Protein AF-A0AAW2XG82-F1 (afdb_monomer)

Organism: NCBI:txid2727402

Radius of gyration: 20.06 Å; Cα contacts (8 Å, |Δi|>4): 72; chains: 1; bounding box: 55×36×64 Å

Foldseek 3Di:
DDDPDPPPPPPPPPPVVVVLVVVLVVLVVVCVVVVQDLVSLLVNLVCCVPPVVNLVSSLVSLVSSCVSPVPDPVSVVSNVVSLVVVCVVVVDDPPPPPPD

Secondary structure (DSSP, 8-state):
---------------HHHHHHHHHHHHHHHHHH-TT-HHHHHHHHHHIIIII--HHHHHHHHHHHHHH-TT-HHHHHHHHHHHHHHHHHH-S--------

pLDDT: mean 78.71, std 17.4, range [35.59, 96.62]

Sequence (100 aa):
MQYFVSPVSVELEPDVYEDYHRTDLLYQMNLSQDPNNPLLLCNYAQFLHLVARDYDRAEECFKRAVQVLPLDAEPLCLYANFLWTVRRITGEPRTGSCSP

Mean predicted aligned error: 11.23 Å

InterPro domains:
  IPR011990 Tetratricopeptide-like helical domain superfamily [G3DSA:1.25.40.10] (5-89)
  IPR011990 Tetratricopeptide-like helical domain superfamily [SSF48452] (21-88)

Nearest PDB structures (foldseek):
  4buj-assembly2_F  TM=6.739E-01  e=1.492E-01  Saccharomyces cerevisiae S288C
  3zgq-assembly1_A  TM=6.970E-01  e=2.103E-01  Homo sapiens
  5gap-assembly1_J  TM=7.570E-01  e=7.408E-01  Saccharomyces cerevisiae
  8ro1-assembly1_I  TM=7.710E-01  e=2.076E+00  Caenorhabditis elegans
  4e85-assembly1_A  TM=7.104E-01  e=2.763E+00  Kluyveromyces lactis NRRL Y-1140

Solvent-accessible surface area (backbone atoms only — not comparable to full-atom values): 5929 Å² total; per-residue (Å²): 139,82,85,86,70,75,81,78,76,75,76,71,66,81,51,72,64,60,60,47,53,54,50,52,51,51,50,54,53,51,37,72,76,45,74,74,40,41,66,59,27,42,53,47,17,48,46,24,47,76,73,70,62,36,56,68,64,17,51,52,26,32,53,51,17,31,69,67,43,71,84,45,66,61,48,50,51,53,42,53,50,48,54,53,50,50,37,66,74,66,73,49,82,79,77,72,79,78,72,131

Structure (mmCIF, N/CA/C/O backbone):
data_AF-A0AAW2XG82-F1
#
_entry.id   AF-A0AAW2XG82-F1
#
loop_
_atom_site.group_PDB
_atom_site.id
_atom_site.type_symbol
_atom_site.label_atom_id
_atom_site.label_alt_id
_atom_site.label_comp_id
_atom_site.label_asym_id
_atom_site.label_entity_id
_atom_site.label_seq_id
_atom_site.pdbx_PDB_ins_code
_atom_site.Cartn_x
_atom_site.Cartn_y
_atom_site.Cartn_z
_atom_site.occupancy
_atom_site.B_iso_or_equiv
_atom_site.auth_seq_id
_atom_site.auth_comp_id
_atom_site.auth_asym_id
_atom_site.auth_atom_id
_atom_site.pdbx_PDB_model_num
ATOM 1 N N . MET A 1 1 ? 30.798 -21.812 -48.602 1.00 50.16 1 MET A N 1
ATOM 2 C CA . MET A 1 1 ? 30.617 -20.523 -47.906 1.00 50.16 1 MET A CA 1
ATOM 3 C C . MET A 1 1 ? 29.952 -20.809 -46.567 1.00 50.16 1 MET A C 1
ATOM 5 O O . MET A 1 1 ? 28.746 -21.006 -46.536 1.00 50.16 1 MET A O 1
ATOM 9 N N . GLN A 1 2 ? 30.734 -20.992 -45.503 1.00 52.41 2 GLN A N 1
ATOM 10 C CA . GLN A 1 2 ? 30.209 -21.267 -44.161 1.00 52.41 2 GLN A CA 1
ATOM 11 C C . GLN A 1 2 ? 30.144 -19.933 -43.415 1.00 52.41 2 GLN A C 1
ATOM 13 O O . GLN A 1 2 ? 31.168 -19.273 -43.255 1.00 52.41 2 GLN A O 1
ATOM 18 N N . TYR A 1 3 ? 28.941 -19.504 -43.038 1.00 47.97 3 TYR A N 1
ATOM 19 C CA . TYR A 1 3 ? 28.738 -18.304 -42.234 1.00 47.97 3 TYR A CA 1
ATOM 20 C C . TYR A 1 3 ? 29.157 -18.604 -40.793 1.00 47.97 3 TYR A C 1
ATOM 22 O O . TYR A 1 3 ? 28.430 -19.262 -40.056 1.00 47.97 3 TYR A O 1
ATOM 30 N N . PHE A 1 4 ? 30.338 -18.132 -40.397 1.00 49.12 4 PHE A N 1
ATOM 31 C CA . PHE A 1 4 ? 30.720 -18.020 -38.992 1.00 49.12 4 PHE A CA 1
ATOM 32 C C . PHE A 1 4 ? 30.093 -16.738 -38.447 1.00 49.12 4 PHE A C 1
ATOM 34 O O . PHE A 1 4 ? 30.706 -15.673 -38.454 1.00 49.12 4 PHE A O 1
ATOM 41 N N . VAL A 1 5 ? 28.832 -16.825 -38.037 1.00 59.00 5 VAL A N 1
ATOM 42 C CA . VAL A 1 5 ? 28.244 -15.792 -37.186 1.00 59.00 5 VAL A CA 1
ATOM 43 C C . VAL A 1 5 ? 28.493 -16.260 -35.761 1.00 59.00 5 VAL A C 1
ATOM 45 O O . VAL A 1 5 ? 27.978 -17.307 -35.369 1.00 59.00 5 VAL A O 1
ATOM 48 N N . SER A 1 6 ? 29.334 -15.542 -35.010 1.00 60.75 6 SER A N 1
ATOM 49 C CA . SER A 1 6 ? 29.421 -15.757 -33.564 1.00 60.75 6 SER A CA 1
ATOM 50 C C . SER A 1 6 ? 28.008 -15.679 -32.990 1.00 60.75 6 SER A C 1
ATOM 52 O O . SER A 1 6 ? 27.283 -14.744 -33.350 1.00 60.75 6 SER A O 1
ATOM 54 N N . PRO A 1 7 ? 27.593 -16.613 -32.118 1.00 57.78 7 PRO A N 1
ATOM 55 C CA . PRO A 1 7 ? 26.375 -16.407 -31.364 1.00 57.78 7 PRO A CA 1
ATOM 56 C C . PRO A 1 7 ? 26.568 -15.114 -30.571 1.00 57.78 7 PRO A C 1
ATOM 58 O O . PRO A 1 7 ? 27.469 -15.011 -29.741 1.00 57.78 7 PRO A O 1
ATOM 61 N N . VAL A 1 8 ? 25.768 -14.096 -30.887 1.00 57.50 8 VAL A N 1
ATOM 62 C CA . VAL A 1 8 ? 25.565 -12.974 -29.978 1.00 57.50 8 VAL A CA 1
ATOM 63 C C . VAL A 1 8 ? 24.882 -13.584 -28.764 1.00 57.50 8 VAL A C 1
ATOM 65 O O . VAL A 1 8 ? 23.695 -13.903 -28.801 1.00 57.50 8 VAL A O 1
ATOM 68 N N . SER A 1 9 ? 25.655 -13.823 -27.710 1.00 50.31 9 SER A N 1
ATOM 69 C CA . SER A 1 9 ? 25.094 -13.975 -26.379 1.00 50.31 9 SER A CA 1
ATOM 70 C C . SER A 1 9 ? 24.532 -12.606 -26.026 1.00 50.31 9 SER A C 1
ATOM 72 O O . SER A 1 9 ? 25.283 -11.681 -25.733 1.00 50.31 9 SER A O 1
ATOM 74 N N . VAL A 1 10 ? 23.216 -12.443 -26.152 1.00 59.34 10 VAL A N 1
ATOM 75 C CA . VAL A 1 10 ? 22.543 -11.349 -25.459 1.00 59.34 10 VAL A CA 1
ATOM 76 C C . VAL A 1 10 ? 22.625 -11.730 -23.989 1.00 59.34 10 VAL A C 1
ATOM 78 O O . VAL A 1 10 ? 21.863 -12.571 -23.518 1.00 59.34 10 VAL A O 1
ATOM 81 N N . GLU A 1 11 ? 23.607 -11.175 -23.287 1.00 50.47 11 GLU A N 1
ATOM 82 C CA . GLU A 1 11 ? 23.522 -11.025 -21.843 1.00 50.47 11 GLU A CA 1
ATOM 83 C C . GLU A 1 11 ? 22.331 -10.097 -21.603 1.00 50.47 11 GLU A C 1
ATOM 85 O O . GLU A 1 11 ? 22.437 -8.874 -21.669 1.00 50.47 11 GLU A O 1
ATOM 90 N N . LEU A 1 12 ? 21.146 -10.701 -21.472 1.00 56.56 12 LEU A N 1
ATOM 91 C CA . LEU A 1 12 ? 20.006 -10.037 -20.871 1.00 56.56 12 LEU A CA 1
ATOM 92 C C . LEU A 1 12 ? 20.466 -9.739 -19.447 1.00 56.56 12 LEU A C 1
ATOM 94 O O . LEU A 1 12 ? 20.472 -10.630 -18.598 1.00 56.56 12 LEU A O 1
ATOM 98 N N . GLU A 1 13 ? 20.957 -8.519 -19.228 1.00 56.88 13 GLU A N 1
ATOM 99 C CA . GLU A 1 13 ? 21.051 -7.944 -17.892 1.00 56.88 13 GLU A CA 1
ATOM 100 C C . GLU A 1 13 ? 19.721 -8.277 -17.213 1.00 56.88 13 GLU A C 1
ATOM 102 O O . GLU A 1 13 ? 18.693 -8.008 -17.838 1.00 56.88 13 GLU A O 1
ATOM 107 N N . PRO A 1 14 ? 19.703 -8.936 -16.040 1.00 54.94 14 PRO A N 1
ATOM 108 C CA . PRO A 1 14 ? 18.456 -9.329 -15.402 1.00 54.94 14 PRO A CA 1
ATOM 109 C C . PRO A 1 14 ? 17.587 -8.085 -15.313 1.00 54.94 14 PRO A C 1
ATOM 111 O O . PRO A 1 14 ? 17.907 -7.129 -14.600 1.00 54.94 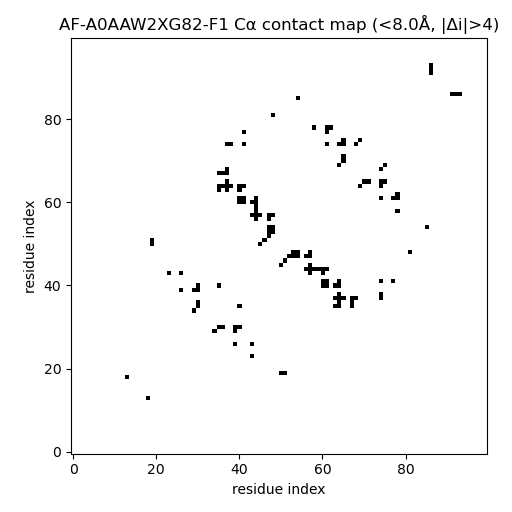14 PRO A O 1
ATOM 114 N N . ASP A 1 15 ? 16.549 -8.056 -16.147 1.00 58.41 15 ASP A N 1
ATOM 115 C CA . ASP A 1 15 ? 15.706 -6.889 -16.273 1.00 58.41 15 ASP A CA 1
ATOM 116 C C . ASP A 1 15 ? 15.152 -6.636 -14.872 1.00 58.41 15 ASP A C 1
ATOM 118 O O . ASP A 1 15 ? 14.737 -7.575 -14.194 1.00 58.41 15 ASP A O 1
ATOM 122 N N . VAL A 1 16 ? 15.123 -5.380 -14.422 1.00 61.72 16 VAL A N 1
ATOM 123 C CA . VAL A 1 16 ? 14.613 -4.927 -13.103 1.00 61.72 16 VAL A CA 1
ATOM 124 C C . VAL A 1 16 ? 13.273 -5.596 -12.699 1.00 61.72 16 VAL A C 1
ATOM 126 O O . VAL A 1 16 ? 12.897 -5.649 -11.528 1.00 61.72 16 VAL A O 1
ATOM 129 N N . TYR A 1 17 ? 12.559 -6.138 -13.684 1.00 67.06 17 TYR A N 1
ATOM 130 C CA . TYR A 1 17 ? 11.384 -6.987 -13.581 1.00 67.06 17 TYR A CA 1
ATOM 131 C C . TYR A 1 17 ? 11.567 -8.297 -12.781 1.00 67.06 17 TYR A C 1
ATOM 133 O O . TYR A 1 17 ? 10.667 -8.666 -12.026 1.00 67.06 17 TYR A O 1
ATOM 141 N N . GLU A 1 18 ? 12.705 -8.988 -12.890 1.00 75.75 18 GLU A N 1
ATOM 142 C CA . GLU A 1 18 ? 12.939 -10.258 -12.184 1.00 75.75 18 GLU A CA 1
ATOM 143 C C . GLU A 1 18 ? 13.164 -10.033 -10.678 1.00 75.75 18 GLU A C 1
ATOM 145 O O . GLU A 1 18 ? 12.588 -10.733 -9.837 1.00 75.75 18 GLU A O 1
ATOM 150 N N . ASP A 1 19 ? 13.884 -8.965 -10.321 1.00 80.56 19 ASP A N 1
ATOM 151 C CA . ASP A 1 19 ? 14.028 -8.520 -8.930 1.00 80.56 19 ASP A CA 1
ATOM 152 C C . ASP A 1 19 ? 12.700 -8.016 -8.343 1.00 80.56 19 ASP A C 1
ATOM 154 O O . ASP A 1 19 ? 12.402 -8.260 -7.166 1.00 80.56 19 ASP A O 1
ATOM 158 N N . TYR A 1 20 ? 11.858 -7.368 -9.160 1.00 85.75 20 TYR A N 1
ATOM 159 C CA . TYR A 1 20 ? 10.497 -6.983 -8.778 1.00 85.75 20 TYR A CA 1
ATOM 160 C C . TYR A 1 20 ? 9.649 -8.209 -8.409 1.00 85.75 20 TYR A C 1
ATOM 162 O O . TYR A 1 20 ? 9.068 -8.240 -7.321 1.00 85.75 20 TYR A O 1
ATOM 170 N N . HIS A 1 21 ? 9.606 -9.237 -9.262 1.00 88.50 21 HIS A N 1
ATOM 171 C CA . HIS A 1 21 ? 8.828 -10.455 -8.997 1.00 88.50 21 HIS A CA 1
ATOM 172 C C . HIS A 1 21 ? 9.297 -11.178 -7.745 1.00 88.50 21 HIS A C 1
ATOM 174 O O . HIS A 1 21 ? 8.480 -11.590 -6.918 1.00 88.50 21 HIS A O 1
ATOM 180 N N . ARG A 1 22 ? 10.615 -11.292 -7.570 1.00 90.44 22 ARG A N 1
ATOM 181 C CA . ARG A 1 22 ? 11.193 -11.891 -6.368 1.00 90.44 22 ARG A CA 1
ATOM 182 C C . ARG A 1 22 ? 10.782 -11.129 -5.112 1.00 90.44 22 ARG A C 1
ATOM 184 O O . ARG A 1 22 ? 10.413 -11.748 -4.114 1.00 90.44 22 ARG A O 1
ATOM 191 N N . THR A 1 23 ? 10.826 -9.801 -5.165 1.00 92.50 23 THR A N 1
ATOM 192 C CA . THR A 1 23 ? 10.455 -8.938 -4.039 1.00 92.50 23 THR A CA 1
ATOM 193 C C . THR A 1 23 ? 8.962 -9.038 -3.720 1.00 92.50 23 THR A C 1
ATOM 195 O O . THR A 1 23 ? 8.603 -9.193 -2.553 1.00 92.50 23 THR A O 1
ATOM 198 N N . ASP A 1 24 ? 8.089 -9.034 -4.734 1.00 93.75 24 ASP A N 1
ATOM 199 C CA . ASP A 1 24 ? 6.640 -9.203 -4.554 1.00 93.75 24 ASP A CA 1
ATOM 200 C C . ASP A 1 24 ? 6.310 -10.532 -3.859 1.00 93.75 24 ASP A C 1
ATOM 202 O O . ASP A 1 24 ? 5.588 -10.551 -2.860 1.00 93.75 24 ASP A O 1
ATOM 206 N N . LEU A 1 25 ? 6.917 -11.633 -4.316 1.00 94.94 25 LEU A N 1
ATOM 207 C CA . LEU A 1 25 ? 6.738 -12.959 -3.718 1.00 94.94 25 LEU A CA 1
ATOM 208 C C . LEU A 1 25 ? 7.198 -13.012 -2.257 1.00 94.94 25 LEU A C 1
ATOM 210 O O . LEU A 1 25 ? 6.522 -13.615 -1.422 1.00 94.94 25 LEU A O 1
ATOM 214 N N . LEU A 1 26 ? 8.322 -12.370 -1.925 1.00 95.62 26 LEU A N 1
ATOM 215 C CA . LEU A 1 26 ? 8.811 -12.309 -0.547 1.00 95.62 26 LEU A CA 1
ATOM 216 C C . LEU A 1 26 ? 7.823 -11.580 0.364 1.00 95.62 26 LEU A C 1
ATOM 218 O O . LEU A 1 26 ? 7.519 -12.081 1.448 1.00 95.62 26 LEU A O 1
ATOM 222 N N . TYR A 1 27 ? 7.289 -10.433 -0.060 1.00 96.00 27 TYR A N 1
ATOM 223 C CA . TYR A 1 27 ? 6.283 -9.717 0.728 1.00 96.00 27 TYR A CA 1
ATOM 224 C C . TYR A 1 27 ? 5.014 -10.546 0.923 1.00 96.00 27 TYR A C 1
ATOM 226 O O . TYR A 1 27 ? 4.543 -10.666 2.055 1.00 96.00 27 TYR A O 1
ATOM 234 N N . GLN A 1 28 ? 4.502 -11.177 -0.137 1.00 95.19 28 GLN A N 1
ATOM 235 C CA . GLN A 1 28 ? 3.331 -12.053 -0.041 1.00 95.19 28 GLN A CA 1
ATOM 236 C C . GLN A 1 28 ? 3.566 -13.233 0.909 1.00 95.19 28 GLN A C 1
ATOM 238 O O . GLN A 1 28 ? 2.708 -13.539 1.738 1.00 95.19 28 GLN A O 1
ATOM 243 N N . MET A 1 29 ? 4.736 -13.875 0.838 1.00 96.62 29 MET A N 1
ATOM 244 C CA . MET A 1 29 ? 5.083 -14.978 1.732 1.00 96.62 29 MET A CA 1
ATOM 245 C C . MET A 1 29 ? 5.126 -14.515 3.190 1.00 96.62 29 MET A C 1
ATOM 247 O O . MET A 1 29 ? 4.535 -15.166 4.048 1.00 96.62 29 MET A O 1
ATOM 251 N N . ASN A 1 30 ? 5.761 -13.380 3.486 1.00 95.31 30 ASN A N 1
ATOM 252 C CA . ASN A 1 30 ? 5.805 -12.859 4.854 1.00 95.31 30 ASN A CA 1
ATOM 253 C C . ASN A 1 30 ? 4.404 -12.465 5.355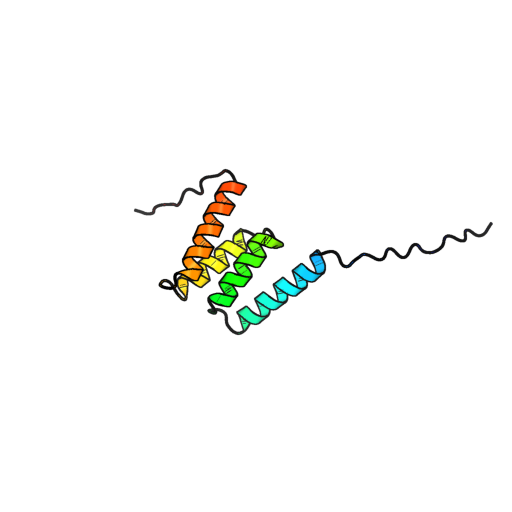 1.00 95.31 30 ASN A C 1
ATOM 255 O O . ASN A 1 30 ? 4.053 -12.789 6.487 1.00 95.31 30 ASN A O 1
ATOM 259 N N . LEU A 1 31 ? 3.568 -11.863 4.502 1.00 94.31 31 LEU A N 1
ATOM 260 C CA . LEU A 1 31 ? 2.178 -11.537 4.838 1.00 94.31 31 LEU A CA 1
ATOM 261 C C . LEU A 1 31 ? 1.316 -12.789 5.034 1.00 94.31 31 LEU A C 1
ATOM 263 O O . LEU A 1 31 ? 0.348 -12.749 5.782 1.00 94.31 31 LEU A O 1
ATOM 267 N N . SER A 1 32 ? 1.655 -13.920 4.411 1.00 94.62 32 SER A N 1
ATOM 268 C CA . SER A 1 32 ? 0.967 -15.188 4.692 1.00 94.62 32 SER A CA 1
ATOM 269 C C . SER A 1 32 ? 1.246 -15.709 6.106 1.00 94.62 32 SER A C 1
ATOM 271 O O . SER A 1 32 ? 0.394 -16.380 6.685 1.00 94.62 32 SER A O 1
ATOM 273 N N . GLN A 1 33 ? 2.425 -15.401 6.658 1.00 95.69 33 GLN A N 1
ATOM 274 C CA . GLN A 1 33 ? 2.822 -15.801 8.010 1.00 95.69 33 GLN A CA 1
ATOM 275 C C . GLN A 1 33 ? 2.303 -14.822 9.067 1.00 95.69 33 GLN A C 1
ATOM 277 O O . GLN A 1 33 ? 1.848 -15.250 10.124 1.00 95.69 33 GLN A O 1
ATOM 282 N N . ASP A 1 34 ? 2.348 -13.521 8.774 1.00 92.56 34 ASP A N 1
ATOM 283 C CA . ASP A 1 34 ? 1.857 -12.459 9.653 1.00 92.56 34 ASP A CA 1
ATOM 284 C C . ASP A 1 34 ? 1.002 -11.446 8.862 1.00 92.56 34 ASP A C 1
ATOM 286 O O . ASP A 1 34 ? 1.485 -10.387 8.442 1.00 92.56 34 ASP A O 1
ATOM 290 N N . PRO A 1 35 ? -0.284 -11.770 8.615 1.00 91.00 35 PRO A N 1
ATOM 291 C CA . PRO A 1 35 ? -1.149 -10.990 7.725 1.00 91.00 35 PRO A CA 1
ATOM 292 C C . PRO A 1 35 ? -1.552 -9.630 8.287 1.00 91.00 35 PRO A C 1
ATOM 294 O O . PRO A 1 35 ? -2.030 -8.777 7.539 1.00 91.00 35 PRO A O 1
ATOM 297 N N . ASN A 1 36 ? -1.377 -9.429 9.592 1.00 90.00 36 ASN A N 1
ATOM 298 C CA . ASN A 1 36 ? -1.763 -8.211 10.289 1.00 90.00 36 ASN A CA 1
ATOM 299 C C . ASN A 1 36 ? -0.538 -7.428 10.761 1.00 90.00 36 ASN A C 1
ATOM 301 O O . ASN A 1 36 ? -0.657 -6.618 11.670 1.00 90.00 36 ASN A O 1
ATOM 305 N N . ASN A 1 37 ? 0.636 -7.645 10.168 1.00 90.75 37 ASN A N 1
ATOM 306 C CA . ASN A 1 37 ? 1.810 -6.855 10.497 1.00 90.75 37 ASN A CA 1
ATOM 307 C C . ASN A 1 37 ? 1.725 -5.466 9.833 1.00 90.75 37 ASN A C 1
ATOM 309 O O . ASN A 1 37 ? 1.862 -5.364 8.609 1.00 90.75 37 ASN A O 1
ATOM 313 N N . PRO A 1 38 ? 1.526 -4.380 10.599 1.00 89.88 38 PRO A N 1
ATOM 314 C CA . PRO A 1 38 ? 1.297 -3.050 10.038 1.00 89.88 38 PRO A CA 1
ATOM 315 C C . PRO A 1 38 ? 2.540 -2.520 9.317 1.00 89.88 38 PRO A C 1
ATOM 317 O O . PRO A 1 38 ? 2.419 -1.907 8.259 1.00 89.88 38 PRO A O 1
ATOM 320 N N . LEU A 1 39 ? 3.736 -2.824 9.829 1.00 90.94 39 LEU A N 1
ATOM 321 C CA . LEU A 1 39 ? 5.000 -2.439 9.204 1.00 90.94 39 LEU A CA 1
ATOM 322 C C . LEU A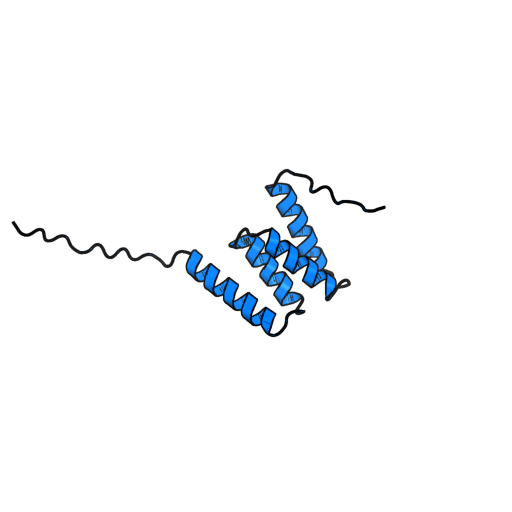 1 39 ? 5.193 -3.154 7.861 1.00 90.94 39 LEU A C 1
ATOM 324 O O . LEU A 1 39 ? 5.566 -2.528 6.869 1.00 90.94 39 LEU A O 1
ATOM 328 N N . LEU A 1 40 ? 4.904 -4.457 7.807 1.00 93.75 40 LEU A N 1
ATOM 329 C CA . LEU A 1 40 ? 5.014 -5.234 6.573 1.00 93.75 40 LEU A CA 1
ATOM 330 C C . LEU A 1 40 ? 4.016 -4.757 5.512 1.00 93.75 40 LEU A C 1
ATOM 332 O O . LEU A 1 40 ? 4.397 -4.591 4.354 1.00 93.75 40 LEU A O 1
ATOM 336 N N . LEU A 1 41 ? 2.771 -4.484 5.914 1.00 94.69 41 LEU A N 1
ATOM 337 C CA . LEU A 1 41 ? 1.732 -3.931 5.044 1.00 94.69 41 LEU A CA 1
ATOM 338 C C . LEU A 1 41 ? 2.131 -2.554 4.493 1.00 94.69 41 LEU A C 1
ATOM 340 O O . LEU A 1 41 ? 2.038 -2.332 3.287 1.00 94.69 41 LEU A O 1
ATOM 344 N N . CYS A 1 42 ? 2.633 -1.651 5.341 1.00 93.44 42 CYS A N 1
ATOM 345 C CA . CYS A 1 42 ? 3.105 -0.326 4.927 1.00 93.44 42 CYS A CA 1
ATOM 346 C C . CYS A 1 42 ? 4.299 -0.399 3.968 1.00 93.44 42 CYS A C 1
ATOM 348 O O . CYS A 1 42 ? 4.334 0.318 2.966 1.00 93.44 42 CYS A O 1
ATOM 350 N N . ASN A 1 43 ? 5.275 -1.262 4.251 1.00 94.00 43 ASN A N 1
ATOM 351 C CA . ASN A 1 43 ? 6.450 -1.433 3.396 1.00 94.00 43 ASN A CA 1
ATOM 352 C C . ASN A 1 43 ? 6.070 -2.025 2.040 1.00 94.00 43 ASN A C 1
ATOM 354 O O . ASN A 1 43 ? 6.535 -1.555 1.001 1.00 94.00 43 ASN A O 1
ATOM 358 N N . TYR A 1 44 ? 5.177 -3.012 2.039 1.00 95.75 44 TYR A N 1
ATOM 359 C CA . TYR A 1 44 ? 4.698 -3.609 0.806 1.00 95.75 44 TYR A CA 1
ATOM 360 C C . TYR A 1 44 ? 3.889 -2.616 -0.037 1.00 95.75 44 TYR A C 1
ATOM 362 O O . TYR A 1 44 ? 4.112 -2.498 -1.241 1.00 95.75 44 TYR A O 1
ATOM 370 N N . ALA A 1 45 ? 3.023 -1.821 0.596 1.00 94.62 45 ALA A N 1
ATOM 371 C CA . ALA A 1 45 ? 2.271 -0.765 -0.074 1.00 94.62 45 ALA A CA 1
ATOM 372 C C . ALA A 1 45 ? 3.187 0.277 -0.741 1.00 94.62 45 ALA A C 1
ATOM 374 O O . ALA A 1 45 ? 2.942 0.695 -1.874 1.00 94.62 45 ALA A O 1
ATOM 375 N N . GLN A 1 46 ? 4.274 0.672 -0.070 1.00 93.69 46 GLN A N 1
ATOM 376 C CA . GLN A 1 46 ? 5.270 1.585 -0.637 1.00 93.69 46 GLN A CA 1
ATOM 377 C C . GLN A 1 46 ? 5.999 0.975 -1.836 1.00 93.69 46 GLN A C 1
ATOM 379 O O . GLN A 1 46 ? 6.166 1.653 -2.850 1.00 93.69 46 GLN A O 1
ATOM 384 N N . PHE A 1 47 ? 6.398 -0.296 -1.754 1.00 94.00 47 PHE A N 1
ATOM 385 C CA . PHE A 1 47 ? 7.001 -1.014 -2.877 1.00 94.00 47 PHE A CA 1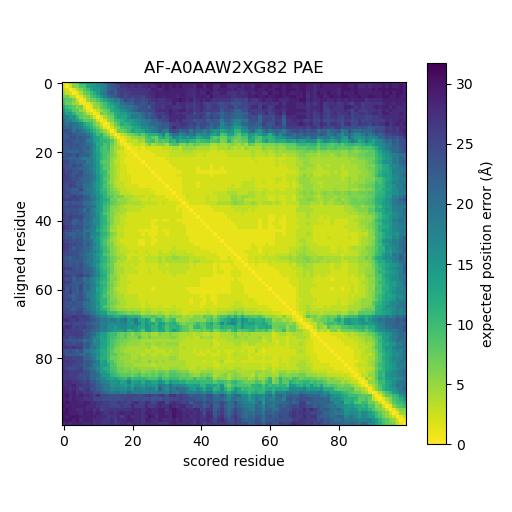
ATOM 386 C C . PHE A 1 47 ? 6.058 -1.058 -4.088 1.00 94.00 47 PHE A C 1
ATOM 388 O O . PHE A 1 47 ? 6.455 -0.703 -5.201 1.00 94.00 47 PHE A O 1
ATOM 395 N N . LEU A 1 48 ? 4.788 -1.403 -3.863 1.00 93.31 48 LEU A N 1
ATOM 396 C CA . LEU A 1 48 ? 3.767 -1.431 -4.908 1.00 93.31 48 LEU A CA 1
ATOM 397 C C . LEU A 1 48 ? 3.557 -0.042 -5.533 1.00 93.31 48 LEU A C 1
ATOM 399 O O . LEU A 1 48 ? 3.476 0.085 -6.752 1.00 93.31 48 LEU A O 1
ATOM 403 N N . HIS A 1 49 ? 3.560 1.019 -4.725 1.00 90.19 49 HIS A N 1
ATOM 404 C CA . HIS A 1 49 ? 3.394 2.396 -5.193 1.00 90.19 49 HIS A CA 1
ATOM 405 C C . HIS A 1 49 ? 4.603 2.941 -5.982 1.00 90.19 49 HIS A C 1
ATOM 407 O O . HIS A 1 49 ? 4.439 3.587 -7.027 1.00 90.19 49 HIS A O 1
ATOM 413 N N . LEU A 1 50 ? 5.817 2.742 -5.462 1.00 88.19 50 LEU A N 1
ATOM 414 C CA . LEU A 1 50 ? 7.040 3.365 -5.980 1.00 88.19 50 LEU A CA 1
ATOM 415 C C . LEU A 1 50 ? 7.669 2.558 -7.115 1.00 88.19 50 LEU A C 1
ATOM 417 O O . LEU A 1 50 ? 8.136 3.156 -8.085 1.00 88.19 50 LEU A O 1
ATOM 421 N N . VAL A 1 51 ? 7.665 1.229 -6.990 1.00 88.88 51 VAL A N 1
ATOM 422 C CA . VAL A 1 51 ? 8.357 0.310 -7.902 1.00 88.88 51 VAL A CA 1
ATOM 423 C C . VAL A 1 51 ? 7.364 -0.331 -8.864 1.00 88.88 51 VAL A C 1
ATOM 425 O O . VAL A 1 51 ? 7.495 -0.158 -10.072 1.00 88.88 51 VAL A O 1
ATOM 428 N N . ALA A 1 52 ? 6.336 -1.008 -8.341 1.00 86.75 52 ALA A N 1
ATOM 429 C CA . ALA A 1 52 ? 5.391 -1.770 -9.166 1.00 86.75 52 ALA A CA 1
ATOM 430 C C . ALA A 1 52 ? 4.402 -0.895 -9.951 1.00 86.75 52 ALA A C 1
ATOM 432 O O . ALA A 1 52 ? 3.812 -1.353 -10.924 1.00 86.75 52 ALA A O 1
ATOM 433 N N . ARG A 1 53 ? 4.194 0.349 -9.492 1.00 86.44 53 ARG A N 1
ATOM 434 C CA . ARG A 1 53 ? 3.129 1.259 -9.952 1.00 86.44 53 ARG A CA 1
ATOM 435 C C . ARG A 1 53 ? 1.725 0.645 -9.870 1.00 86.44 53 ARG A C 1
ATOM 437 O O . ARG A 1 53 ? 0.830 1.042 -10.609 1.00 86.44 53 ARG A O 1
ATOM 444 N N . ASP A 1 54 ? 1.525 -0.277 -8.931 1.00 90.00 54 ASP A N 1
ATOM 445 C CA . ASP A 1 54 ? 0.244 -0.924 -8.658 1.00 90.00 54 ASP A CA 1
ATOM 446 C C . ASP A 1 54 ? -0.454 -0.197 -7.503 1.00 90.00 54 ASP A C 1
ATOM 448 O O . ASP A 1 54 ? -0.219 -0.456 -6.319 1.00 90.00 54 ASP A O 1
ATOM 452 N N . TYR A 1 55 ? -1.261 0.801 -7.860 1.00 88.69 55 TYR A N 1
ATOM 453 C CA . TYR A 1 55 ? -1.910 1.671 -6.884 1.00 88.69 55 TYR A CA 1
ATOM 454 C C . TYR A 1 55 ? -3.074 0.984 -6.163 1.00 88.69 55 TYR A C 1
ATOM 456 O O . TYR A 1 55 ? -3.293 1.263 -4.986 1.00 88.69 55 TYR A O 1
ATOM 464 N N . ASP A 1 56 ? -3.788 0.072 -6.822 1.00 90.56 56 ASP A N 1
ATOM 465 C CA . ASP A 1 56 ? -4.948 -0.598 -6.230 1.00 90.56 56 ASP A CA 1
ATOM 466 C C . ASP A 1 56 ? -4.515 -1.544 -5.099 1.00 90.56 56 ASP A C 1
ATOM 468 O O . ASP A 1 56 ? -5.051 -1.474 -3.986 1.00 90.56 56 ASP A O 1
ATOM 472 N N . ARG A 1 57 ? -3.474 -2.361 -5.326 1.00 92.81 57 ARG A N 1
ATOM 473 C CA . ARG A 1 57 ? -2.920 -3.233 -4.274 1.00 92.81 57 ARG A CA 1
ATOM 474 C C . ARG A 1 57 ? -2.235 -2.434 -3.169 1.00 92.81 57 ARG A C 1
ATOM 476 O O . ARG A 1 57 ? -2.333 -2.807 -1.998 1.00 92.81 57 ARG A O 1
ATOM 483 N N . ALA A 1 58 ? -1.565 -1.330 -3.511 1.00 93.44 58 ALA A N 1
ATOM 484 C CA . ALA A 1 58 ? -0.971 -0.439 -2.514 1.00 93.44 58 ALA A CA 1
ATOM 485 C C . ALA A 1 58 ? -2.041 0.158 -1.583 1.00 93.44 58 ALA A C 1
ATOM 487 O O . ALA A 1 58 ? -1.859 0.180 -0.363 1.00 93.44 58 ALA A O 1
ATOM 488 N N . GLU A 1 59 ? -3.178 0.592 -2.136 1.00 92.19 59 GLU A N 1
ATOM 489 C CA . GLU A 1 59 ? -4.296 1.129 -1.358 1.00 92.19 59 GLU A CA 1
ATOM 490 C C . GLU A 1 59 ? -4.888 0.074 -0.412 1.00 92.19 59 GLU A C 1
ATOM 492 O O . GLU A 1 59 ? -5.157 0.380 0.752 1.00 92.19 59 GLU A O 1
ATOM 497 N N . GLU A 1 60 ? -5.058 -1.171 -0.870 1.00 93.44 60 GLU A N 1
ATOM 498 C CA . GLU A 1 60 ? -5.529 -2.268 -0.014 1.00 93.44 60 GLU A CA 1
ATOM 499 C C . GLU A 1 60 ? -4.585 -2.498 1.176 1.00 93.44 60 GLU A C 1
ATOM 501 O O . GLU A 1 60 ? -5.034 -2.581 2.324 1.00 93.44 60 GLU A O 1
ATOM 506 N N . CYS A 1 61 ? -3.275 -2.536 0.922 1.00 94.12 61 CYS A N 1
ATOM 507 C CA . CYS A 1 61 ? -2.271 -2.746 1.960 1.00 94.12 61 CYS A CA 1
ATOM 508 C C . CYS A 1 61 ? -2.281 -1.614 3.000 1.00 94.12 61 CYS A C 1
ATOM 510 O O . CYS A 1 61 ? -2.304 -1.891 4.201 1.00 94.12 61 CYS A O 1
ATOM 512 N N . PHE A 1 62 ? -2.353 -0.349 2.569 1.00 92.75 62 PHE A N 1
ATOM 513 C CA . PHE A 1 62 ? -2.459 0.785 3.494 1.00 92.75 62 PHE A CA 1
ATOM 514 C C . PHE A 1 62 ? -3.758 0.770 4.306 1.00 92.75 62 PHE A C 1
ATOM 516 O O . PHE A 1 62 ? -3.727 1.017 5.513 1.00 92.75 62 PHE A O 1
ATOM 523 N N . LYS A 1 63 ? -4.900 0.437 3.689 1.00 91.38 63 LYS A N 1
ATOM 524 C CA . LYS A 1 63 ? -6.177 0.305 4.411 1.00 91.38 63 LYS A CA 1
ATOM 525 C C . LYS A 1 63 ? -6.098 -0.764 5.495 1.00 91.38 63 LYS A C 1
ATOM 527 O O . LYS A 1 63 ? -6.546 -0.520 6.613 1.00 91.38 63 LYS A O 1
ATOM 532 N N . ARG A 1 64 ? -5.505 -1.921 5.187 1.00 92.56 64 ARG A N 1
ATOM 533 C CA . ARG A 1 64 ? -5.305 -3.002 6.165 1.00 92.56 64 ARG A CA 1
ATOM 534 C C . ARG A 1 64 ? -4.363 -2.561 7.286 1.00 92.56 64 ARG A C 1
ATOM 536 O O . ARG A 1 64 ? -4.693 -2.772 8.446 1.00 92.56 64 ARG A O 1
ATOM 543 N N . ALA A 1 65 ? -3.265 -1.868 6.975 1.00 90.62 65 ALA A N 1
ATOM 544 C CA . ALA A 1 65 ? -2.337 -1.359 7.989 1.00 90.62 65 ALA A CA 1
ATOM 545 C C . ALA A 1 65 ? -3.024 -0.402 8.983 1.00 90.62 65 ALA A C 1
ATOM 547 O O . ALA A 1 65 ? -2.867 -0.547 10.195 1.00 90.62 65 ALA A O 1
ATOM 548 N N . VAL A 1 66 ? -3.849 0.523 8.476 1.00 89.31 66 VAL A N 1
ATOM 549 C CA . VAL A 1 66 ? -4.635 1.455 9.303 1.00 89.31 66 VAL A CA 1
ATOM 550 C C . VAL A 1 66 ? -5.707 0.727 10.123 1.00 89.31 66 VAL A C 1
ATOM 552 O O . VAL A 1 66 ? -6.001 1.139 11.238 1.00 89.31 66 VAL A O 1
ATOM 555 N N . GLN A 1 67 ? -6.290 -0.363 9.619 1.00 88.81 67 GLN A N 1
ATOM 556 C CA . GLN A 1 67 ? -7.258 -1.159 10.387 1.00 88.81 67 GLN A CA 1
ATOM 557 C C . GLN A 1 67 ? -6.614 -1.917 11.555 1.00 88.81 67 GLN A C 1
ATOM 559 O O . GLN A 1 67 ? -7.254 -2.070 12.593 1.00 88.81 67 GLN A O 1
ATOM 564 N N . VAL A 1 68 ? -5.371 -2.384 11.401 1.00 86.44 68 VAL A N 1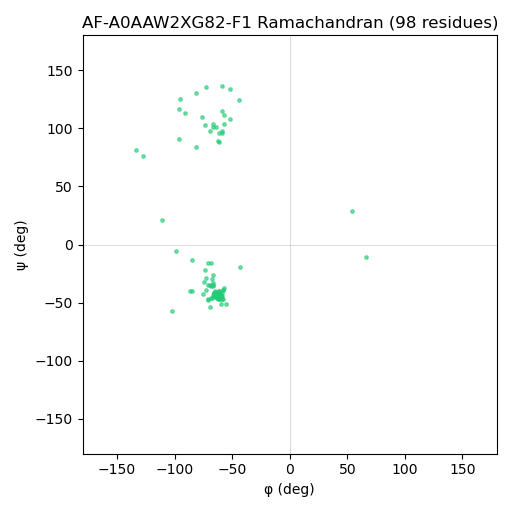
ATOM 565 C CA . VAL A 1 68 ? -4.640 -3.094 12.464 1.00 86.44 68 VAL A CA 1
ATOM 566 C C . VAL A 1 68 ? -4.228 -2.135 13.582 1.00 86.44 68 VAL A C 1
ATOM 568 O O . VAL A 1 68 ? -4.443 -2.432 14.757 1.00 86.44 68 VAL A O 1
ATOM 571 N N . LEU A 1 69 ? -3.639 -0.987 13.231 1.00 81.44 69 LEU A N 1
ATOM 572 C CA . LEU A 1 69 ? -3.192 0.028 14.189 1.00 81.44 69 LEU A CA 1
ATOM 573 C C . LEU A 1 69 ? -3.756 1.408 13.820 1.00 81.44 69 LEU A C 1
ATOM 575 O O . LEU A 1 69 ? -3.029 2.270 13.328 1.00 81.44 69 LEU A O 1
ATOM 579 N N . PRO A 1 70 ? -5.047 1.661 14.099 1.00 66.19 70 PRO A N 1
ATOM 580 C CA . PRO A 1 70 ? -5.705 2.911 13.713 1.00 66.19 70 PRO A CA 1
ATOM 581 C C . PRO A 1 70 ? -5.196 4.140 14.470 1.00 66.19 70 PRO A C 1
ATOM 583 O O . PRO A 1 70 ? -5.467 5.261 14.052 1.00 66.19 70 PRO A O 1
ATOM 586 N N . LEU A 1 71 ? -4.489 3.944 15.588 1.00 72.94 71 LEU A N 1
ATOM 587 C CA . LEU A 1 71 ? -3.942 5.028 16.405 1.00 72.94 71 LEU A CA 1
ATOM 588 C C . LEU A 1 71 ? -2.458 5.301 16.124 1.00 72.94 71 LEU A C 1
ATOM 590 O O . LEU A 1 71 ? -1.902 6.246 16.680 1.00 72.94 71 LEU A O 1
ATOM 594 N N . ASP A 1 72 ? -1.810 4.486 15.291 1.00 76.25 72 ASP A N 1
ATOM 595 C CA . ASP A 1 72 ? -0.405 4.692 14.962 1.00 76.25 72 ASP A CA 1
ATOM 596 C C . ASP A 1 72 ? -0.264 5.754 13.863 1.00 76.25 72 ASP A C 1
ATOM 598 O O . ASP A 1 72 ? -0.949 5.735 12.835 1.00 76.25 72 ASP A O 1
ATOM 602 N N . ALA A 1 73 ? 0.611 6.727 14.105 1.00 77.94 73 ALA A N 1
ATOM 603 C CA . ALA A 1 73 ? 0.779 7.889 13.244 1.00 77.94 73 ALA A CA 1
ATOM 604 C C . ALA A 1 73 ? 1.478 7.532 11.925 1.00 77.94 73 ALA A C 1
ATOM 606 O O . ALA A 1 73 ? 1.244 8.190 10.908 1.00 77.94 73 ALA A O 1
ATOM 607 N N . GLU A 1 74 ? 2.323 6.499 11.922 1.00 84.31 74 GLU A N 1
ATOM 608 C CA . GLU A 1 74 ? 3.126 6.130 10.756 1.00 84.31 74 GLU A CA 1
ATOM 609 C C . GLU A 1 74 ? 2.277 5.569 9.595 1.00 84.31 74 GLU A C 1
ATOM 611 O O . GLU A 1 74 ? 2.330 6.159 8.507 1.00 84.31 74 GLU A O 1
ATO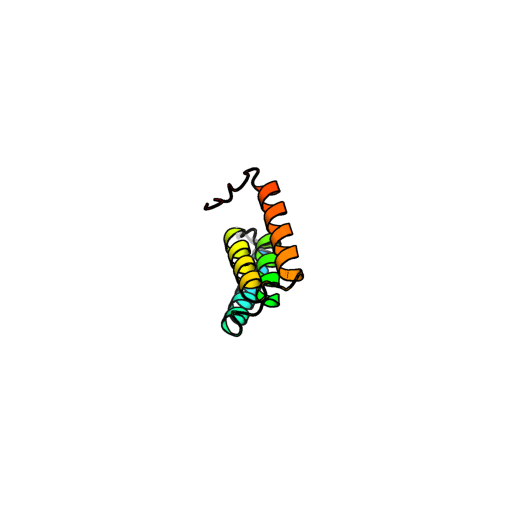M 616 N N . PRO A 1 75 ? 1.428 4.533 9.777 1.00 83.81 75 PRO A N 1
ATOM 617 C CA . PRO A 1 75 ? 0.564 4.027 8.707 1.00 83.81 75 PRO A CA 1
ATOM 618 C C . PRO A 1 75 ? -0.374 5.095 8.137 1.00 83.81 75 PRO A C 1
ATOM 620 O O . PRO A 1 75 ? -0.574 5.176 6.924 1.00 83.81 75 PRO A O 1
ATOM 623 N N . LEU A 1 76 ? -0.914 5.957 9.005 1.00 85.94 76 LEU A N 1
ATOM 624 C CA . LEU A 1 76 ? -1.783 7.065 8.609 1.00 85.94 76 LEU A CA 1
ATOM 625 C C . LEU A 1 76 ? -1.040 8.106 7.765 1.00 85.94 76 LEU A C 1
ATOM 627 O O . LEU A 1 76 ? -1.560 8.548 6.738 1.00 85.94 76 LEU A O 1
ATOM 631 N N . CYS A 1 77 ? 0.172 8.489 8.172 1.00 87.75 77 CYS A N 1
ATOM 632 C CA . CYS A 1 77 ? 0.994 9.457 7.449 1.00 87.75 77 CYS A CA 1
ATOM 633 C C . CYS A 1 77 ? 1.377 8.938 6.056 1.00 87.75 77 CYS A C 1
ATOM 635 O O . CYS A 1 77 ? 1.211 9.645 5.055 1.00 87.75 77 CYS A O 1
ATOM 637 N N . LEU A 1 78 ? 1.823 7.682 5.973 1.00 88.25 78 LEU A N 1
ATOM 638 C CA . LEU A 1 78 ? 2.178 7.043 4.705 1.00 88.25 78 LEU A CA 1
ATOM 639 C C . LEU A 1 78 ? 0.967 6.924 3.778 1.00 88.25 78 LEU A C 1
ATOM 641 O O . LEU A 1 78 ? 1.065 7.254 2.595 1.00 88.25 78 LEU A O 1
ATOM 645 N N . TYR A 1 79 ? -0.190 6.535 4.316 1.00 89.00 79 TYR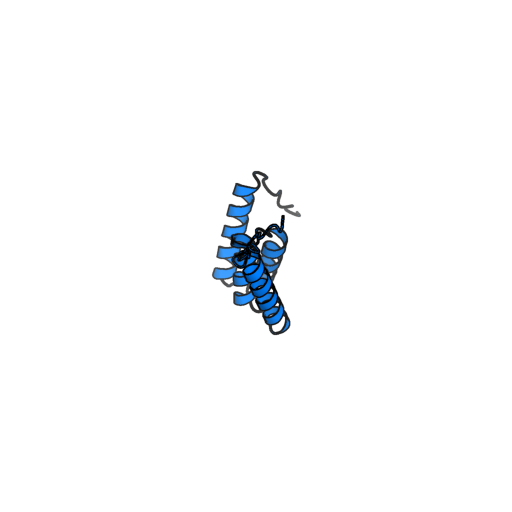 A N 1
ATOM 646 C CA . TYR A 1 79 ? -1.412 6.436 3.527 1.00 89.00 79 TYR A CA 1
ATOM 647 C C . TYR A 1 79 ? -1.890 7.804 3.016 1.00 89.00 79 TYR A C 1
ATOM 649 O O . TYR A 1 79 ? -2.259 7.940 1.848 1.00 89.00 79 TYR A O 1
ATOM 657 N N . ALA A 1 80 ? -1.827 8.848 3.846 1.00 89.50 80 ALA A N 1
ATOM 658 C CA . ALA A 1 80 ? -2.155 10.209 3.427 1.00 89.50 80 ALA A CA 1
ATOM 659 C C . ALA A 1 80 ? -1.232 10.701 2.296 1.00 89.50 80 ALA A C 1
ATOM 661 O O . ALA A 1 80 ? -1.709 11.289 1.320 1.00 89.50 80 ALA A O 1
ATOM 662 N N . ASN A 1 81 ? 0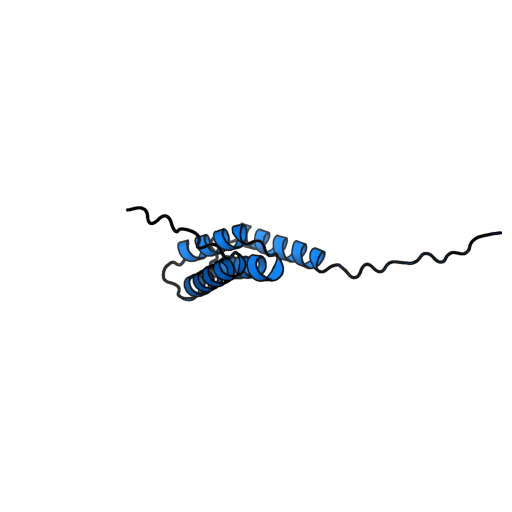.072 10.418 2.391 1.00 89.12 81 ASN A N 1
ATOM 663 C CA . ASN A 1 81 ? 1.043 10.745 1.346 1.00 89.12 81 ASN A CA 1
ATOM 664 C C . ASN A 1 81 ? 0.754 9.978 0.044 1.00 89.12 81 ASN A C 1
ATOM 666 O O . ASN A 1 81 ? 0.718 10.573 -1.037 1.00 89.12 81 ASN A O 1
ATOM 670 N N . PHE A 1 82 ? 0.459 8.681 0.144 1.00 89.50 82 PHE A N 1
ATOM 671 C CA . PHE A 1 82 ? 0.045 7.863 -0.993 1.00 89.50 82 PHE A CA 1
ATOM 672 C C . PHE A 1 82 ? -1.177 8.460 -1.706 1.00 89.50 82 PHE A C 1
ATOM 674 O O . PHE A 1 82 ? -1.124 8.704 -2.911 1.00 89.50 82 PHE A O 1
ATOM 681 N N . LEU A 1 83 ? -2.248 8.780 -0.971 1.00 88.25 83 LEU A N 1
ATOM 682 C CA . LEU A 1 83 ? -3.465 9.364 -1.545 1.00 88.25 83 LEU A CA 1
ATOM 683 C C . LEU A 1 83 ? -3.202 10.717 -2.211 1.00 88.25 83 LEU A C 1
ATOM 685 O O . LEU A 1 83 ? -3.752 11.000 -3.277 1.00 88.25 83 LEU A O 1
ATOM 689 N N . TRP A 1 84 ? -2.364 11.555 -1.600 1.00 87.06 84 TRP A N 1
ATOM 690 C CA . TRP A 1 84 ? -1.954 12.830 -2.183 1.00 87.06 84 TRP A CA 1
ATOM 691 C C . TRP A 1 84 ? -1.202 12.631 -3.501 1.00 87.06 84 TRP A C 1
ATOM 693 O O . TRP A 1 84 ? -1.508 13.279 -4.504 1.00 87.06 84 TRP A O 1
ATOM 703 N N . THR A 1 85 ? -0.247 11.704 -3.515 1.00 84.12 85 THR A N 1
ATOM 704 C CA . THR A 1 85 ? 0.596 11.422 -4.678 1.00 84.12 85 THR A CA 1
ATOM 705 C C . THR A 1 85 ? -0.213 10.810 -5.815 1.00 84.12 85 THR A C 1
ATOM 707 O O . THR A 1 85 ? -0.126 11.290 -6.943 1.00 84.12 85 THR A O 1
ATOM 710 N N . VAL A 1 86 ? -1.070 9.826 -5.528 1.00 82.75 86 VAL A N 1
ATOM 711 C CA . VAL A 1 86 ? -1.956 9.220 -6.530 1.00 82.75 86 VAL A CA 1
ATOM 712 C C . VAL A 1 86 ? -2.900 10.264 -7.117 1.00 82.75 86 VAL A C 1
ATOM 714 O O . VAL A 1 86 ? -2.945 10.388 -8.334 1.00 82.75 86 VAL A O 1
ATOM 717 N N . ARG A 1 87 ? -3.558 11.099 -6.297 1.00 78.06 87 ARG A N 1
ATOM 718 C CA . ARG A 1 87 ? -4.430 12.187 -6.791 1.00 78.06 87 ARG A CA 1
ATOM 719 C C . ARG A 1 87 ? -3.703 13.161 -7.720 1.00 78.06 87 ARG A C 1
ATOM 721 O O . ARG A 1 87 ? -4.289 13.633 -8.690 1.00 78.06 87 ARG A O 1
ATOM 728 N N . ARG A 1 88 ? -2.433 13.467 -7.438 1.00 73.69 88 ARG A N 1
ATOM 729 C CA . ARG A 1 88 ? -1.612 14.325 -8.306 1.00 73.69 88 ARG A CA 1
ATOM 730 C C . ARG A 1 88 ? -1.226 13.651 -9.620 1.00 73.69 88 ARG A C 1
ATOM 732 O O . ARG A 1 88 ? -1.120 14.347 -10.622 1.00 73.69 88 ARG A O 1
ATOM 739 N N . ILE A 1 89 ? -0.992 12.341 -9.606 1.00 64.38 89 ILE A N 1
ATOM 740 C CA . ILE A 1 89 ? -0.635 11.565 -10.800 1.00 64.38 89 ILE A CA 1
ATOM 741 C C . ILE A 1 89 ? -1.864 11.344 -11.688 1.00 64.38 89 ILE A C 1
ATOM 743 O O . ILE A 1 89 ? -1.767 11.487 -12.902 1.00 64.38 89 ILE A O 1
ATOM 747 N N . THR A 1 90 ? -3.020 11.021 -11.101 1.00 62.28 90 THR A N 1
ATOM 748 C CA . THR A 1 90 ? -4.227 10.656 -11.855 1.00 62.28 90 THR A CA 1
ATOM 749 C C . THR A 1 90 ? -5.061 11.857 -12.296 1.00 62.28 90 THR A C 1
ATOM 751 O O . THR A 1 90 ? -5.957 11.682 -13.110 1.00 62.28 90 THR A O 1
ATOM 754 N N . GLY A 1 91 ? -4.823 13.069 -11.777 1.00 58.25 91 GLY A N 1
ATOM 755 C CA . GLY A 1 91 ? -5.563 14.289 -12.147 1.00 58.25 91 GLY A CA 1
ATOM 756 C C . GLY A 1 91 ? -7.045 14.303 -11.739 1.00 58.25 91 GLY A C 1
ATOM 757 O O . GLY A 1 91 ? -7.688 15.349 -11.780 1.00 58.25 91 GLY A O 1
ATOM 758 N N . GLU A 1 92 ? -7.583 13.167 -11.302 1.00 50.44 92 GLU A N 1
ATOM 759 C CA . GLU A 1 92 ? -8.962 13.021 -10.866 1.00 50.44 92 GLU A CA 1
ATOM 760 C C . GLU A 1 92 ? -9.089 13.163 -9.341 1.00 50.44 92 GLU A C 1
ATOM 762 O O . GLU A 1 92 ? -8.452 12.418 -8.579 1.00 50.44 92 GLU A O 1
ATOM 767 N N . PRO A 1 93 ? -9.953 14.070 -8.848 1.00 49.12 93 PRO A N 1
ATOM 768 C CA . PRO A 1 93 ? -10.389 14.019 -7.468 1.00 49.12 93 PRO A CA 1
ATOM 769 C C . PRO A 1 93 ? -11.228 12.751 -7.306 1.00 49.12 93 PRO A C 1
ATOM 771 O O . PRO A 1 93 ? -12.378 12.708 -7.734 1.00 49.12 93 PRO A O 1
ATOM 774 N N . ARG A 1 94 ? -10.663 11.706 -6.683 1.00 56.03 94 ARG A N 1
ATOM 775 C CA . ARG A 1 94 ? -11.457 10.552 -6.237 1.00 56.03 94 ARG A CA 1
ATOM 776 C C . ARG A 1 94 ? -12.529 11.104 -5.309 1.00 56.03 94 ARG A C 1
ATOM 778 O O . ARG A 1 94 ? -12.213 11.508 -4.184 1.00 56.03 94 ARG A O 1
ATOM 785 N N . THR A 1 95 ? -13.754 11.197 -5.820 1.00 46.22 95 THR A N 1
ATOM 786 C CA . THR A 1 95 ? -14.940 11.591 -5.075 1.00 46.22 95 THR A CA 1
ATOM 787 C C . THR A 1 95 ? -15.067 10.587 -3.948 1.00 46.22 95 THR A C 1
ATOM 789 O O . THR A 1 95 ? -15.537 9.469 -4.145 1.00 46.22 95 THR A O 1
ATOM 792 N N . GLY A 1 96 ? -14.557 10.955 -2.774 1.00 48.19 96 GLY A N 1
ATOM 793 C CA . GLY A 1 96 ? -14.881 10.243 -1.559 1.00 48.19 96 GLY A CA 1
ATOM 794 C C . GLY A 1 96 ? -16.391 10.314 -1.459 1.00 48.19 96 GLY A C 1
ATOM 795 O O . GLY A 1 96 ? -16.943 11.403 -1.308 1.00 48.19 96 GLY A O 1
ATOM 796 N N . SER A 1 97 ? -17.055 9.176 -1.622 1.00 42.19 97 SER A N 1
ATOM 797 C CA . SER A 1 97 ? -18.436 9.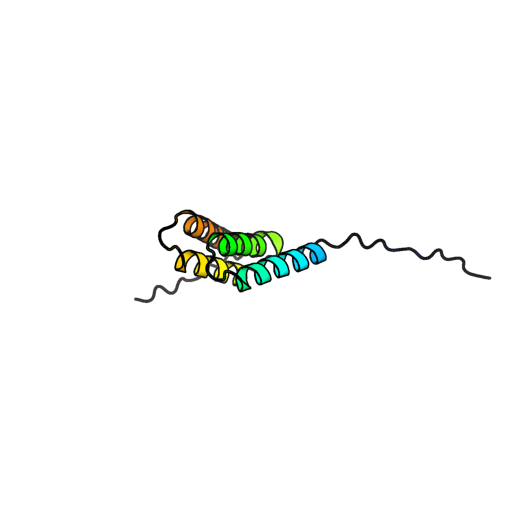018 -1.211 1.00 42.19 97 SER A CA 1
ATOM 798 C C . SER A 1 97 ? -18.457 9.249 0.296 1.00 42.19 97 SER A C 1
ATOM 800 O O . SER A 1 97 ? -18.262 8.329 1.089 1.00 42.19 97 SER A O 1
ATOM 802 N N . CYS A 1 98 ? -18.614 10.514 0.679 1.00 41.31 98 CYS A N 1
ATOM 803 C CA . CYS A 1 98 ? -19.128 10.899 1.975 1.00 41.31 98 CYS A CA 1
ATOM 804 C C . CYS A 1 98 ? -20.512 10.255 2.032 1.00 41.31 98 CYS A C 1
ATOM 806 O O . CYS A 1 98 ? -21.449 10.719 1.383 1.00 41.31 98 CYS A O 1
ATOM 808 N N . SER A 1 99 ? -20.588 9.092 2.672 1.00 35.59 99 SER A N 1
ATOM 809 C CA . SER A 1 99 ? -21.879 8.527 3.033 1.00 35.59 99 SER A CA 1
ATOM 810 C C . SER A 1 99 ? -22.415 9.369 4.198 1.00 35.59 99 SER A C 1
ATOM 812 O O . SER A 1 99 ? -21.604 9.743 5.051 1.00 35.59 99 SER A O 1
ATOM 814 N N . PRO A 1 100 ? -23.707 9.740 4.175 1.00 45.59 100 PRO A N 1
ATOM 815 C CA . PRO A 1 100 ? -24.318 10.647 5.146 1.00 45.59 100 PRO A CA 1
ATOM 816 C C . PRO A 1 100 ? -24.330 10.093 6.574 1.00 45.59 100 PRO A C 1
ATOM 818 O O . PRO A 1 100 ? -24.313 8.851 6.733 1.00 45.59 100 PRO A O 1
#